Protein AF-A0A813IJK2-F1 (afdb_monomer)

pLDDT: mean 92.93, std 3.57, range [74.5, 97.0]

Structure (mmCIF, N/CA/C/O backbone):
data_AF-A0A813IJK2-F1
#
_entry.id   AF-A0A813IJK2-F1
#
loop_
_atom_site.group_PDB
_atom_site.id
_atom_site.type_symbol
_atom_site.label_atom_id
_atom_site.label_alt_id
_atom_site.label_comp_id
_atom_site.label_asym_id
_atom_site.label_entity_id
_atom_site.label_seq_id
_atom_site.pdbx_PDB_ins_code
_atom_site.Cartn_x
_atom_site.Cartn_y
_atom_site.Cartn_z
_atom_site.occupancy
_atom_site.B_iso_or_equiv
_atom_site.auth_seq_id
_atom_site.auth_comp_id
_atom_site.auth_asym_id
_atom_site.auth_atom_id
_atom_site.pdbx_PDB_model_num
ATOM 1 N N . VAL A 1 1 ? -13.208 2.534 20.481 1.00 95.06 1 VAL A N 1
ATOM 2 C CA . VAL A 1 1 ? -11.747 2.752 20.340 1.00 95.06 1 VAL A CA 1
ATOM 3 C C . VAL A 1 1 ? -11.242 3.466 21.574 1.00 95.06 1 VAL A C 1
ATOM 5 O O . VAL A 1 1 ? -11.830 4.472 21.959 1.00 95.06 1 VAL A O 1
ATOM 8 N N . SER A 1 2 ? -10.196 2.944 22.206 1.00 96.25 2 SER A N 1
ATOM 9 C CA . SER A 1 2 ? -9.611 3.541 23.406 1.00 96.25 2 SER A CA 1
ATOM 10 C C . SER A 1 2 ? -8.097 3.675 23.306 1.00 96.25 2 SER A C 1
ATOM 12 O O . SER A 1 2 ? -7.425 2.757 22.835 1.00 96.25 2 SER A O 1
ATOM 14 N N . VAL A 1 3 ? -7.568 4.777 23.828 1.00 96.00 3 VAL A N 1
ATOM 15 C CA . VAL A 1 3 ? -6.131 5.037 23.997 1.00 96.00 3 VAL A CA 1
ATOM 16 C C . VAL A 1 3 ? -5.885 5.253 25.484 1.00 96.00 3 VAL A C 1
ATOM 18 O O . VAL A 1 3 ? -6.601 6.030 26.111 1.00 96.00 3 VAL A O 1
ATOM 21 N N . ASN A 1 4 ? -4.922 4.536 26.069 1.00 94.25 4 ASN A N 1
ATOM 22 C CA . ASN A 1 4 ? -4.614 4.601 27.506 1.00 94.25 4 ASN A CA 1
ATOM 23 C C . ASN A 1 4 ? -5.861 4.447 28.404 1.00 94.25 4 ASN A C 1
ATOM 25 O O . ASN A 1 4 ? -6.048 5.184 29.366 1.00 94.25 4 ASN A O 1
ATOM 29 N N . GLY A 1 5 ? -6.768 3.533 28.038 1.00 92.25 5 GLY A N 1
ATOM 30 C CA . GLY A 1 5 ? -8.022 3.284 28.763 1.00 92.25 5 GLY A CA 1
ATOM 31 C C . GLY A 1 5 ? -9.142 4.310 28.533 1.00 92.25 5 GLY A C 1
ATOM 32 O O . GLY A 1 5 ? -10.289 4.025 28.864 1.00 92.25 5 GLY A O 1
ATOM 33 N N . LYS A 1 6 ? -8.868 5.460 27.906 1.00 95.62 6 LYS A N 1
ATOM 34 C CA . LYS A 1 6 ? -9.878 6.480 27.594 1.00 95.62 6 LYS A CA 1
ATOM 35 C C . LYS A 1 6 ? -10.514 6.219 26.232 1.00 95.62 6 LYS A C 1
ATOM 37 O O . LYS A 1 6 ? -9.809 6.105 25.229 1.00 95.62 6 LYS A O 1
ATOM 42 N N . VAL A 1 7 ? -11.846 6.150 26.183 1.00 95.75 7 VAL A N 1
ATOM 43 C CA . VAL A 1 7 ? -12.593 6.061 24.919 1.00 95.75 7 VAL A CA 1
ATOM 44 C C . VAL A 1 7 ? -12.431 7.370 24.152 1.00 95.75 7 VAL A C 1
ATOM 46 O O . VAL A 1 7 ? -12.695 8.444 24.686 1.00 95.75 7 VAL A O 1
ATOM 49 N N . CYS A 1 8 ? -11.970 7.274 22.909 1.00 96.31 8 CYS A N 1
ATOM 50 C CA . CYS A 1 8 ? -11.711 8.430 22.051 1.00 96.31 8 CYS A CA 1
ATOM 51 C C . CYS A 1 8 ? -12.499 8.405 20.741 1.00 96.31 8 CYS A C 1
ATOM 53 O O . CYS A 1 8 ? -12.628 9.445 20.107 1.00 96.31 8 CYS A O 1
ATOM 55 N N . ASN A 1 9 ? -13.005 7.242 20.320 1.00 95.50 9 ASN A N 1
ATOM 56 C CA . ASN A 1 9 ? -13.783 7.120 19.089 1.00 95.50 9 ASN A CA 1
ATOM 57 C C . ASN A 1 9 ? -14.638 5.840 19.075 1.00 95.50 9 ASN A C 1
ATOM 59 O O . ASN A 1 9 ? -14.339 4.884 19.802 1.00 95.50 9 ASN A O 1
ATOM 63 N N . THR A 1 10 ? -15.625 5.781 18.184 1.00 96.12 10 THR A N 1
ATOM 64 C CA . THR A 1 10 ? -16.433 4.598 17.852 1.00 96.12 10 THR A CA 1
ATOM 65 C C . THR A 1 10 ? -16.291 4.306 16.359 1.00 96.12 10 THR A C 1
ATOM 67 O O . THR A 1 10 ? -16.295 5.223 15.548 1.00 96.12 10 THR A O 1
ATOM 70 N N . VAL A 1 11 ? -16.107 3.032 16.003 1.00 96.38 11 VAL A N 1
ATOM 71 C CA . VAL A 1 11 ? -16.023 2.584 14.603 1.00 96.38 11 VAL A CA 1
ATOM 72 C C . VAL A 1 11 ? -17.371 1.985 14.230 1.00 96.38 11 VAL A C 1
ATOM 74 O O . VAL A 1 11 ? -17.896 1.155 14.973 1.00 96.38 11 VAL 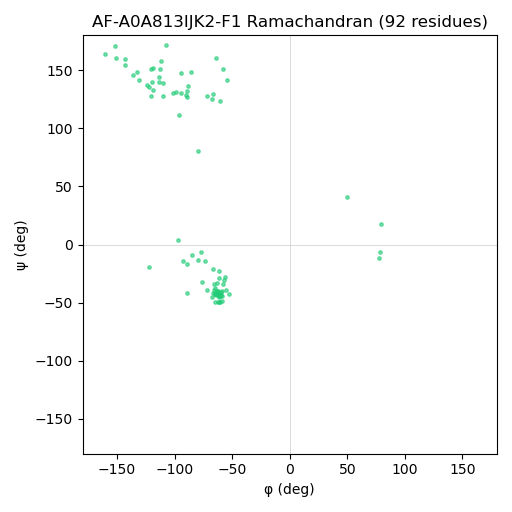A O 1
ATOM 77 N N . HIS A 1 12 ? -17.909 2.412 13.097 1.00 96.31 12 HIS A N 1
ATOM 78 C CA . HIS A 1 12 ? -19.190 1.984 12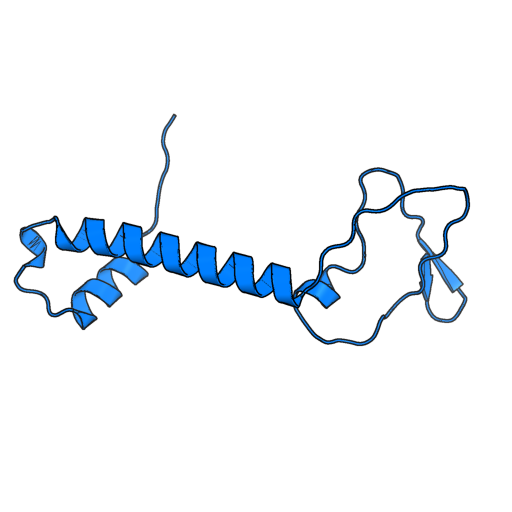.553 1.00 96.31 12 HIS A CA 1
ATOM 79 C C . HIS A 1 12 ? -19.004 1.082 11.326 1.00 96.31 12 HIS A C 1
ATOM 81 O O . HIS A 1 12 ? -17.894 0.900 10.825 1.00 96.31 12 HIS A O 1
ATOM 87 N N . GLU A 1 13 ? -20.102 0.497 10.851 1.00 96.25 13 GLU A N 1
ATOM 88 C CA . GLU A 1 13 ? -20.108 -0.303 9.627 1.00 96.25 13 GLU A CA 1
ATOM 89 C C . GLU A 1 13 ? -19.546 0.489 8.433 1.00 96.25 13 GLU A C 1
ATOM 91 O O . GLU A 1 13 ? -19.736 1.700 8.323 1.00 96.25 13 GLU A O 1
ATOM 96 N N . GLY A 1 14 ? -18.791 -0.193 7.569 1.00 95.69 14 GLY A N 1
ATOM 97 C CA . GLY A 1 14 ? -18.104 0.419 6.427 1.00 95.69 14 GLY A CA 1
ATOM 98 C C . GLY A 1 14 ? -16.808 1.163 6.772 1.00 95.69 14 GLY A C 1
ATOM 99 O O . GLY A 1 14 ? -16.081 1.564 5.866 1.00 95.69 14 GLY A O 1
ATOM 100 N N . GLN A 1 15 ? -16.468 1.324 8.055 1.00 95.75 15 GLN A N 1
ATOM 101 C CA . GLN A 1 15 ? -15.231 1.986 8.470 1.00 95.75 15 GLN A CA 1
ATOM 102 C C . GLN A 1 15 ? -14.093 0.990 8.723 1.00 95.75 15 GLN A C 1
ATOM 104 O O . GLN A 1 15 ? -14.296 -0.124 9.206 1.00 95.75 15 GLN A O 1
ATOM 109 N N . ALA A 1 16 ? -12.863 1.425 8.443 1.00 94.38 16 ALA A N 1
ATOM 110 C CA . ALA A 1 16 ? -11.646 0.644 8.644 1.00 94.38 16 ALA A CA 1
ATOM 111 C C . ALA A 1 16 ? -10.775 1.221 9.773 1.00 94.38 16 ALA A C 1
ATOM 113 O O . ALA A 1 16 ? -10.839 2.407 10.098 1.00 94.38 16 ALA A O 1
ATOM 114 N N . PHE A 1 17 ? -9.912 0.387 10.357 1.00 93.81 17 PHE A N 1
ATOM 115 C CA . PHE A 1 17 ? -8.925 0.795 11.359 1.00 93.81 17 PHE A CA 1
ATOM 116 C C . PHE A 1 17 ? -7.615 0.017 11.189 1.00 93.81 17 PHE A C 1
ATOM 118 O O . PHE A 1 17 ? -7.578 -1.059 10.601 1.00 93.81 17 PHE A O 1
ATOM 125 N N . GLY A 1 18 ? -6.515 0.552 11.730 1.00 91.88 18 GLY A N 1
ATOM 126 C CA . GLY A 1 18 ? -5.231 -0.155 11.763 1.00 91.88 18 GLY A CA 1
ATOM 127 C C . GLY A 1 18 ? -4.429 -0.142 10.457 1.00 91.88 18 GLY A C 1
ATOM 128 O O . GLY A 1 18 ? -3.500 -0.937 10.342 1.00 91.88 18 GLY A O 1
ATOM 129 N N . GLY A 1 19 ? -4.732 0.765 9.520 1.00 90.25 19 GLY A N 1
ATOM 130 C CA . GLY A 1 19 ? -4.053 0.859 8.218 1.00 90.25 19 GLY A CA 1
ATOM 131 C C . GLY A 1 19 ? -2.532 1.048 8.297 1.00 90.25 19 GLY A C 1
ATOM 132 O O . GLY A 1 19 ? -1.811 0.507 7.468 1.00 90.25 19 GLY A O 1
ATOM 133 N N . LEU A 1 20 ? -2.016 1.705 9.343 1.00 88.44 20 LEU A N 1
ATOM 134 C CA . LEU A 1 20 ? -0.565 1.825 9.558 1.00 88.44 20 LEU A CA 1
ATOM 135 C C . LEU A 1 20 ? 0.139 0.467 9.663 1.00 88.44 20 LEU A C 1
ATOM 137 O O . LEU A 1 20 ? 1.255 0.335 9.177 1.00 88.44 20 LEU A O 1
ATOM 141 N N . ALA A 1 21 ? -0.522 -0.546 10.230 1.00 87.81 21 ALA A N 1
ATOM 142 C CA . ALA A 1 21 ? 0.051 -1.885 10.361 1.00 87.81 21 ALA A CA 1
ATOM 143 C C . ALA A 1 21 ? 0.113 -2.654 9.030 1.00 87.81 21 ALA A C 1
ATOM 145 O O . ALA A 1 21 ? 0.785 -3.679 8.953 1.00 87.81 21 ALA A O 1
ATOM 146 N N . LEU A 1 22 ? -0.595 -2.191 7.991 1.00 88.81 22 LEU A N 1
ATOM 147 C CA . LEU A 1 22 ? -0.427 -2.722 6.635 1.00 88.81 22 LEU A CA 1
ATOM 148 C C . LEU A 1 22 ? 0.858 -2.201 5.995 1.00 88.81 22 LEU A C 1
ATOM 150 O O . LEU A 1 22 ? 1.476 -2.914 5.214 1.00 88.81 22 LEU A O 1
ATOM 154 N N . LEU A 1 23 ? 1.259 -0.976 6.338 1.00 86.56 23 LEU A N 1
ATOM 155 C CA . LEU A 1 23 ? 2.428 -0.316 5.767 1.00 86.56 23 LEU A CA 1
ATOM 156 C C . LEU A 1 23 ? 3.701 -0.624 6.560 1.00 86.56 23 LEU A C 1
ATOM 158 O O . LEU A 1 23 ? 4.736 -0.904 5.963 1.00 86.56 23 LEU A O 1
ATOM 162 N N . TYR A 1 24 ? 3.616 -0.624 7.891 1.00 86.31 24 TYR A N 1
ATOM 163 C CA . TYR A 1 24 ? 4.767 -0.715 8.785 1.00 86.31 24 TYR A CA 1
ATOM 164 C C . TYR A 1 24 ? 4.553 -1.739 9.896 1.00 86.31 24 TYR A C 1
ATOM 166 O O . TYR A 1 24 ? 3.452 -1.901 10.421 1.00 86.31 24 TYR A O 1
ATOM 174 N N . ASN A 1 25 ? 5.642 -2.375 10.329 1.00 84.69 25 ASN A N 1
ATOM 175 C CA . ASN A 1 25 ? 5.634 -3.198 11.533 1.00 84.69 25 ASN A CA 1
ATOM 176 C C . ASN A 1 25 ? 5.733 -2.310 12.786 1.00 84.69 25 ASN A C 1
ATOM 178 O O . ASN A 1 25 ? 6.819 -2.111 13.329 1.00 84.69 25 ASN A O 1
ATOM 182 N N . CYS A 1 26 ? 4.609 -1.731 13.214 1.00 86.44 26 CYS A N 1
ATOM 183 C CA . CYS A 1 26 ? 4.553 -0.817 14.354 1.00 86.44 26 CYS A CA 1
ATOM 184 C C . CYS A 1 26 ? 3.610 -1.309 15.472 1.00 86.44 26 CYS A C 1
ATOM 186 O O . CYS A 1 26 ? 2.602 -1.969 15.191 1.00 86.44 26 CYS A O 1
ATOM 188 N N . PRO A 1 27 ? 3.873 -0.946 16.745 1.00 89.88 27 PRO A N 1
ATOM 189 C CA . PRO A 1 27 ? 2.956 -1.220 17.849 1.00 89.88 27 PRO A CA 1
ATOM 190 C C . PRO A 1 27 ? 1.563 -0.610 17.633 1.00 89.88 27 PRO A C 1
ATOM 192 O O . PRO A 1 27 ? 1.403 0.431 16.992 1.00 89.88 27 PRO A O 1
ATOM 195 N N . ARG A 1 28 ? 0.532 -1.240 18.208 1.00 92.31 28 ARG A N 1
ATOM 196 C CA . ARG A 1 28 ? -0.838 -0.706 18.185 1.00 92.31 28 ARG A CA 1
ATOM 197 C C . ARG A 1 28 ? -0.941 0.510 19.106 1.00 92.31 28 ARG A C 1
ATOM 199 O O . ARG A 1 28 ? -0.616 0.421 20.284 1.00 92.31 28 ARG A O 1
ATOM 206 N N . THR A 1 29 ? -1.448 1.622 18.580 1.00 92.56 29 THR A N 1
ATOM 207 C CA . THR A 1 29 ? -1.610 2.886 19.325 1.00 92.56 29 THR A CA 1
ATOM 208 C C . THR A 1 29 ? -2.951 2.999 20.051 1.00 92.56 29 THR A C 1
ATOM 210 O O . THR A 1 29 ? -3.109 3.830 20.941 1.00 92.56 29 THR A O 1
ATOM 213 N N . ALA A 1 30 ? -3.924 2.163 19.685 1.00 94.75 30 ALA A N 1
ATOM 214 C CA . ALA A 1 30 ? -5.254 2.134 20.273 1.00 94.75 30 ALA A CA 1
ATOM 215 C C . ALA A 1 30 ? -5.776 0.697 20.371 1.00 94.75 30 ALA A C 1
ATOM 217 O O . ALA A 1 30 ? -5.410 -0.176 19.584 1.00 94.75 30 A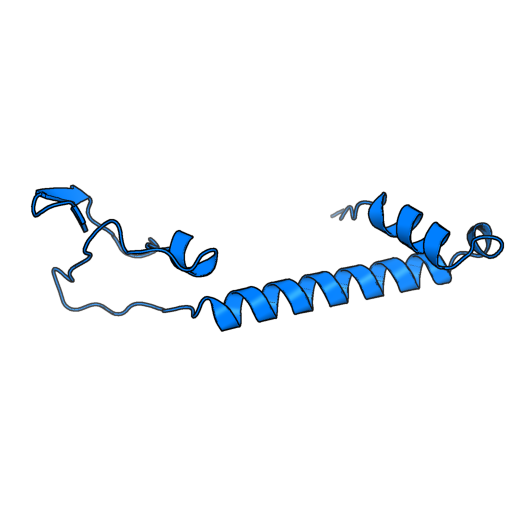LA A O 1
ATOM 218 N N . THR A 1 31 ? -6.680 0.469 21.321 1.00 95.25 31 THR A N 1
ATOM 219 C CA . THR A 1 31 ? -7.442 -0.776 21.449 1.00 95.25 31 THR A CA 1
ATOM 220 C C . THR A 1 31 ? -8.827 -0.596 20.832 1.00 95.25 31 THR A C 1
ATOM 222 O O . THR A 1 31 ? -9.540 0.368 21.128 1.00 95.25 31 THR A O 1
ATOM 225 N N . VAL A 1 32 ? -9.233 -1.542 19.990 1.00 95.62 32 VAL A N 1
ATOM 226 C CA . VAL A 1 32 ? -10.590 -1.629 19.437 1.00 95.62 32 VAL A CA 1
ATOM 227 C C . VAL A 1 32 ? -11.266 -2.841 20.071 1.00 95.62 32 VAL A C 1
ATOM 229 O O . VAL A 1 32 ? -10.694 -3.925 20.087 1.00 95.62 32 VAL A O 1
ATOM 232 N N . ARG A 1 33 ? -12.456 -2.645 20.644 1.00 95.88 33 ARG A N 1
ATOM 233 C CA . ARG A 1 33 ? -13.276 -3.704 21.245 1.00 95.88 33 ARG A CA 1
ATOM 234 C C . ARG A 1 33 ? -14.640 -3.692 20.577 1.00 95.88 33 ARG A C 1
ATOM 236 O O . ARG A 1 33 ? -15.186 -2.610 20.357 1.00 95.88 33 ARG A O 1
ATOM 243 N N . ALA A 1 34 ? -15.162 -4.874 20.273 1.00 96.81 34 AL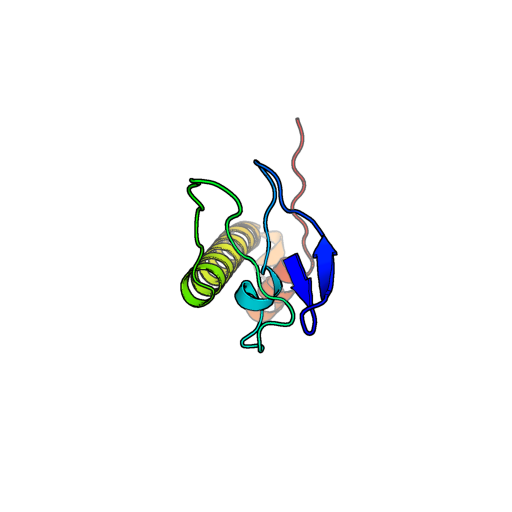A A N 1
ATOM 244 C CA . ALA A 1 34 ? -16.526 -5.027 19.796 1.00 96.81 34 ALA A CA 1
ATOM 245 C C . ALA A 1 34 ? -17.502 -4.657 20.922 1.00 96.81 34 ALA A C 1
ATOM 247 O O . ALA A 1 34 ? -17.360 -5.128 22.049 1.00 96.81 34 ALA A O 1
ATOM 248 N N . THR A 1 35 ? -18.464 -3.786 20.622 1.00 95.56 35 THR A N 1
ATOM 249 C CA . THR A 1 35 ? -19.543 -3.397 21.546 1.00 95.56 35 THR A CA 1
ATOM 250 C C . THR A 1 35 ? -20.798 -4.252 21.370 1.00 95.56 35 THR A C 1
ATOM 252 O O . THR A 1 35 ? -21.675 -4.235 22.225 1.00 95.56 35 THR A O 1
ATOM 255 N N . GLN A 1 36 ? -20.876 -4.995 20.267 1.00 95.38 36 GLN A N 1
ATOM 256 C CA . GLN A 1 36 ? -21.954 -5.905 19.892 1.00 95.38 36 GLN A CA 1
ATOM 257 C C . GLN A 1 36 ? -21.384 -7.016 19.000 1.00 95.38 36 GLN A C 1
ATOM 259 O O . GLN A 1 36 ? -20.230 -6.929 18.574 1.00 95.38 36 GLN A O 1
ATOM 264 N N . LEU A 1 37 ? -22.181 -8.045 18.704 1.00 97.00 37 LEU A N 1
ATOM 265 C CA . LEU A 1 37 ? -21.794 -9.085 17.751 1.00 97.00 37 LEU A CA 1
ATOM 266 C C . LEU A 1 37 ? -21.543 -8.457 16.371 1.00 97.00 37 LEU A C 1
ATOM 268 O O . LEU A 1 37 ? -22.415 -7.786 15.826 1.00 97.00 37 LEU A O 1
ATOM 272 N N . CYS A 1 38 ? -20.351 -8.662 15.815 1.00 95.62 38 CYS A N 1
ATOM 273 C CA . CYS A 1 38 ? -19.975 -8.130 14.510 1.00 95.62 38 CYS A CA 1
ATOM 274 C C . CYS A 1 38 ? -18.939 -9.018 13.812 1.00 95.62 38 CYS A C 1
ATOM 276 O O . CYS A 1 38 ? -18.255 -9.822 14.448 1.00 95.62 38 CYS A O 1
ATOM 278 N N . GLY A 1 39 ? -18.830 -8.852 12.494 1.00 96.31 39 GLY A N 1
ATOM 279 C CA . GLY A 1 39 ? -17.772 -9.429 11.670 1.00 96.31 39 GLY A CA 1
ATOM 280 C C . GLY A 1 39 ? -16.859 -8.337 11.121 1.00 96.31 39 GLY A C 1
ATOM 281 O O . GLY A 1 39 ? -17.292 -7.204 10.913 1.00 96.31 39 GLY A O 1
ATOM 282 N N . VAL A 1 40 ? -15.592 -8.676 10.884 1.00 95.88 40 VAL A N 1
ATOM 283 C CA . VAL A 1 40 ? -14.614 -7.778 10.261 1.00 95.88 40 VAL A CA 1
ATOM 284 C C . VAL A 1 40 ? -13.795 -8.529 9.222 1.00 95.88 40 VAL A C 1
ATOM 286 O O . VAL A 1 40 ? -13.464 -9.701 9.406 1.00 95.88 40 VAL A O 1
ATOM 289 N N . TRP A 1 41 ? -13.430 -7.831 8.151 1.00 95.31 41 TRP A N 1
ATOM 290 C CA . TRP A 1 41 ? -12.449 -8.316 7.188 1.00 95.31 41 TRP A CA 1
ATOM 291 C C . TRP A 1 41 ? -11.050 -7.887 7.621 1.00 95.31 41 TRP A C 1
ATOM 293 O O . TRP A 1 41 ? -10.822 -6.730 7.978 1.00 95.31 41 TRP A O 1
ATOM 303 N N . GLY A 1 42 ? -10.114 -8.832 7.603 1.00 93.25 42 GLY A N 1
ATOM 304 C CA . GLY A 1 42 ? -8.713 -8.593 7.928 1.00 93.25 42 GLY A CA 1
ATOM 305 C C . GLY A 1 42 ? -7.834 -8.706 6.690 1.00 93.25 42 GLY A C 1
ATOM 306 O O . GLY A 1 42 ? -8.001 -9.623 5.891 1.00 93.25 42 GLY A O 1
ATOM 307 N N . ALA A 1 43 ? -6.861 -7.807 6.567 1.00 91.69 43 ALA A N 1
ATOM 308 C CA . ALA A 1 43 ? -5.778 -7.921 5.598 1.00 91.69 43 ALA A CA 1
ATOM 309 C C . ALA A 1 43 ? -4.445 -8.117 6.329 1.00 91.69 43 ALA A C 1
ATOM 311 O O . ALA A 1 43 ? -4.183 -7.487 7.357 1.00 91.69 43 ALA A O 1
ATOM 312 N N . ASN A 1 44 ? -3.597 -8.994 5.792 1.00 90.88 44 ASN A N 1
ATOM 313 C CA . ASN A 1 44 ? -2.238 -9.200 6.279 1.00 90.88 44 ASN A CA 1
ATOM 314 C C . ASN A 1 44 ? -1.283 -8.248 5.546 1.00 90.88 44 ASN A C 1
ATOM 316 O O . ASN A 1 44 ? -1.261 -8.233 4.315 1.00 90.88 44 ASN A O 1
ATOM 320 N N . GLY A 1 45 ? -0.463 -7.502 6.293 1.00 90.06 45 GLY A N 1
ATOM 321 C CA . GLY A 1 45 ? 0.522 -6.575 5.731 1.00 90.06 45 GLY A CA 1
ATOM 322 C C . GLY A 1 45 ? 1.487 -7.244 4.748 1.00 90.06 45 GLY A C 1
ATOM 323 O O . GLY A 1 45 ? 1.754 -6.686 3.691 1.00 90.06 45 GLY A O 1
ATOM 324 N N . ALA A 1 46 ? 1.942 -8.473 5.018 1.00 91.44 46 ALA A N 1
ATOM 325 C CA . ALA A 1 46 ? 2.836 -9.189 4.100 1.00 91.44 46 ALA A CA 1
ATOM 326 C C . ALA A 1 46 ? 2.167 -9.483 2.745 1.00 91.44 46 ALA A C 1
ATOM 328 O O . ALA A 1 46 ? 2.769 -9.295 1.689 1.00 91.44 46 ALA A O 1
ATOM 329 N N . THR A 1 47 ? 0.901 -9.904 2.771 1.00 92.50 47 THR A N 1
ATOM 330 C CA . THR A 1 47 ? 0.107 -10.129 1.557 1.00 92.50 47 THR A CA 1
ATOM 331 C C . THR A 1 47 ? -0.153 -8.815 0.826 1.00 92.50 47 THR A C 1
ATOM 333 O O . THR A 1 47 ? -0.016 -8.763 -0.391 1.00 92.50 47 THR A O 1
ATOM 336 N N . PHE A 1 48 ? -0.472 -7.748 1.559 1.00 92.31 48 PHE A N 1
ATOM 337 C CA . PHE A 1 48 ? -0.700 -6.419 0.997 1.00 92.31 48 PHE A CA 1
ATOM 338 C C . PHE A 1 48 ? 0.541 -5.882 0.267 1.00 92.31 48 PHE A C 1
ATOM 340 O O . PHE A 1 48 ? 0.450 -5.504 -0.899 1.00 92.31 48 PHE A O 1
ATOM 347 N N . HIS A 1 49 ? 1.716 -5.934 0.907 1.00 92.31 49 HIS A N 1
ATOM 348 C CA . HIS A 1 49 ? 2.992 -5.537 0.297 1.00 92.31 49 HIS A CA 1
ATOM 349 C C . HIS A 1 49 ? 3.328 -6.365 -0.939 1.00 92.31 49 HIS A C 1
ATOM 351 O O . HIS A 1 49 ? 3.717 -5.803 -1.961 1.00 92.31 49 HIS A O 1
ATOM 357 N N . LYS A 1 50 ? 3.128 -7.686 -0.877 1.00 94.12 50 LYS A N 1
ATOM 358 C CA . LYS A 1 50 ? 3.347 -8.572 -2.024 1.00 94.12 50 LYS A CA 1
ATOM 359 C C . LYS A 1 50 ? 2.475 -8.171 -3.215 1.00 94.12 50 LYS A C 1
ATOM 361 O O . LYS A 1 50 ? 2.991 -8.013 -4.315 1.00 94.12 50 LYS A O 1
ATOM 366 N N . VAL A 1 51 ? 1.177 -7.960 -2.995 1.00 94.81 51 VAL A N 1
ATOM 367 C CA . VAL A 1 51 ? 0.245 -7.559 -4.061 1.00 94.81 51 VAL A CA 1
ATOM 368 C C . VAL A 1 51 ? 0.626 -6.199 -4.651 1.00 94.81 51 VAL A C 1
ATOM 370 O O . VAL A 1 51 ? 0.607 -6.042 -5.869 1.00 94.81 51 VAL A O 1
ATOM 373 N N . LEU A 1 52 ? 1.025 -5.229 -3.820 1.00 93.00 52 LEU A N 1
ATOM 374 C CA . LEU A 1 52 ? 1.499 -3.929 -4.305 1.00 93.00 52 LEU A CA 1
ATOM 375 C C . LEU A 1 52 ? 2.751 -4.055 -5.180 1.00 93.00 52 LEU A C 1
ATOM 377 O O . LEU A 1 52 ? 2.806 -3.452 -6.249 1.00 93.00 52 LEU A O 1
ATOM 381 N N . GLN A 1 53 ? 3.734 -4.851 -4.754 1.00 94.06 53 GLN A N 1
ATOM 382 C CA . GLN A 1 53 ? 4.961 -5.089 -5.520 1.00 94.06 53 GLN A CA 1
ATOM 383 C C . GLN A 1 53 ? 4.679 -5.802 -6.844 1.00 94.06 53 GLN A C 1
ATOM 385 O O . GLN A 1 53 ? 5.205 -5.405 -7.880 1.00 94.06 53 GLN A O 1
ATOM 390 N N . GLU A 1 54 ? 3.822 -6.823 -6.828 1.00 96.31 54 GLU A N 1
ATOM 391 C CA . GLU A 1 54 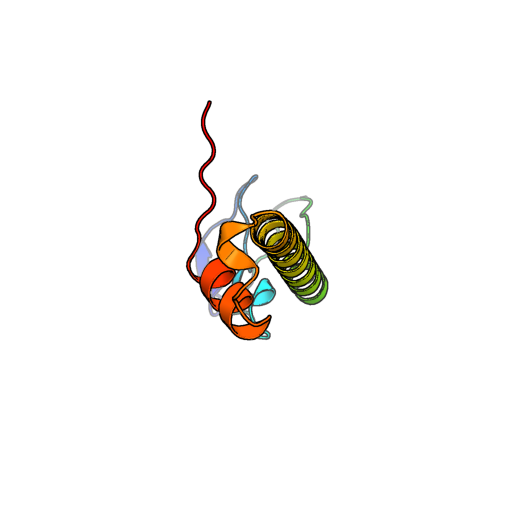? 3.412 -7.536 -8.038 1.00 96.31 54 GLU A CA 1
ATOM 392 C C . GLU A 1 54 ? 2.685 -6.611 -9.014 1.00 96.31 54 GLU A C 1
ATOM 394 O O . GLU A 1 54 ? 2.948 -6.660 -10.214 1.00 96.31 54 GLU A O 1
ATOM 399 N N . ASN A 1 55 ? 1.799 -5.746 -8.516 1.00 94.38 55 ASN A N 1
ATOM 400 C CA . ASN A 1 55 ? 1.075 -4.799 -9.355 1.00 94.38 55 ASN A CA 1
ATOM 401 C C . ASN A 1 55 ? 2.008 -3.737 -9.954 1.00 94.38 55 ASN A C 1
ATOM 403 O O . ASN A 1 55 ? 1.960 -3.484 -11.155 1.00 94.38 55 ASN A O 1
ATOM 407 N N . ALA A 1 56 ? 2.905 -3.168 -9.142 1.00 91.12 56 ALA A N 1
ATOM 408 C CA . ALA A 1 56 ? 3.905 -2.211 -9.611 1.00 91.12 56 ALA A CA 1
ATOM 409 C C . ALA A 1 56 ? 4.836 -2.835 -10.663 1.00 91.12 56 ALA A C 1
ATOM 411 O O . ALA A 1 56 ? 5.094 -2.226 -11.699 1.00 91.12 56 ALA A O 1
ATOM 412 N N . GLY A 1 57 ? 5.283 -4.075 -10.437 1.00 92.38 57 GLY A N 1
ATOM 413 C CA . GLY A 1 57 ? 6.121 -4.811 -11.381 1.00 92.38 57 GLY A CA 1
ATOM 414 C C . GLY A 1 57 ? 5.407 -5.119 -12.699 1.00 92.38 57 GLY A C 1
ATOM 415 O O . GLY A 1 57 ? 5.999 -4.959 -13.766 1.00 92.38 57 GLY A O 1
ATOM 416 N N . LYS A 1 58 ? 4.126 -5.510 -12.650 1.00 94.00 58 LYS A N 1
ATOM 417 C CA . LYS A 1 58 ? 3.307 -5.709 -13.858 1.00 94.00 58 LYS A CA 1
ATOM 418 C C . LYS A 1 58 ? 3.163 -4.418 -14.654 1.00 94.00 58 LYS A C 1
ATOM 420 O O . LYS A 1 58 ? 3.461 -4.422 -15.844 1.00 94.00 58 LYS A O 1
ATOM 425 N N . HIS A 1 59 ? 2.803 -3.320 -13.992 1.00 90.88 59 HIS A N 1
ATOM 426 C CA . HIS A 1 59 ? 2.642 -2.022 -14.644 1.00 90.88 59 HIS A CA 1
ATOM 427 C C . HIS A 1 59 ? 3.953 -1.531 -15.279 1.00 90.88 59 HIS A C 1
ATOM 429 O O . HIS A 1 59 ? 3.974 -1.115 -16.435 1.00 90.88 59 HIS A O 1
ATOM 435 N N . GLN A 1 60 ? 5.080 -1.664 -14.571 1.00 89.94 60 GLN A N 1
ATOM 436 C CA . GLN A 1 60 ? 6.395 -1.332 -15.119 1.00 89.94 60 GLN A CA 1
ATOM 437 C C . GLN A 1 60 ? 6.726 -2.178 -16.357 1.00 89.94 60 GLN A C 1
ATOM 439 O O . GLN A 1 60 ? 7.213 -1.647 -17.354 1.00 89.94 60 GLN A O 1
ATOM 444 N N . ALA A 1 61 ? 6.457 -3.486 -16.315 1.00 91.81 61 ALA A N 1
ATOM 445 C CA . ALA A 1 61 ? 6.719 -4.385 -17.435 1.00 91.81 61 ALA A CA 1
ATOM 446 C C . ALA A 1 61 ? 5.837 -4.075 -18.655 1.00 91.81 61 ALA A C 1
ATOM 448 O O . ALA A 1 61 ? 6.312 -4.147 -19.787 1.00 91.81 61 ALA A O 1
ATOM 449 N N . GLU A 1 62 ? 4.569 -3.727 -18.446 1.00 92.50 62 GLU A N 1
ATOM 450 C CA . GLU A 1 62 ? 3.645 -3.313 -19.508 1.00 92.50 62 GLU A CA 1
ATOM 451 C C . GLU A 1 62 ? 4.098 -2.009 -20.167 1.00 92.50 62 GLU A C 1
ATOM 453 O O . GLU A 1 62 ? 4.257 -1.965 -21.390 1.00 92.50 62 GLU A O 1
ATOM 458 N N . ASN A 1 63 ? 4.422 -0.988 -19.371 1.00 92.00 63 ASN A N 1
ATOM 459 C CA . ASN A 1 63 ? 4.914 0.287 -19.890 1.00 92.00 63 ASN A CA 1
ATOM 460 C C . ASN A 1 63 ? 6.243 0.110 -20.633 1.00 92.00 63 ASN A C 1
ATOM 462 O O . ASN A 1 63 ? 6.443 0.671 -21.710 1.00 92.00 63 ASN A O 1
ATOM 466 N N . ARG A 1 64 ? 7.143 -0.729 -20.109 1.00 93.50 64 ARG A N 1
ATOM 467 C CA . ARG A 1 64 ? 8.421 -1.010 -20.764 1.00 93.50 64 ARG A CA 1
ATOM 468 C C . ARG A 1 64 ? 8.233 -1.700 -22.116 1.00 93.50 64 ARG A C 1
ATOM 470 O O . ARG A 1 64 ? 8.878 -1.303 -23.083 1.00 93.50 64 ARG A O 1
ATOM 477 N N . LYS A 1 65 ? 7.319 -2.674 -22.210 1.00 94.12 65 LYS A N 1
ATOM 478 C CA . LYS A 1 65 ? 6.954 -3.318 -23.486 1.00 94.12 65 LYS A CA 1
ATOM 479 C C . LYS A 1 65 ? 6.418 -2.311 -24.497 1.00 94.12 65 LYS A C 1
ATOM 481 O O . LYS A 1 65 ? 6.749 -2.408 -25.676 1.00 94.12 65 LYS A O 1
ATOM 486 N N . PHE A 1 66 ? 5.617 -1.347 -24.048 1.00 92.88 66 PHE A N 1
ATOM 487 C CA . PHE A 1 66 ? 5.128 -0.276 -24.908 1.00 92.88 66 PHE A CA 1
ATOM 488 C C . PHE A 1 66 ? 6.283 0.578 -25.450 1.00 92.88 66 PHE A C 1
ATOM 490 O O . PHE A 1 66 ? 6.396 0.725 -26.664 1.00 92.88 66 PHE A O 1
ATOM 497 N N . ILE A 1 67 ? 7.200 1.043 -24.594 1.00 93.75 67 ILE A N 1
ATOM 498 C CA . ILE A 1 67 ? 8.389 1.804 -25.022 1.00 93.75 67 ILE A CA 1
ATOM 499 C C . ILE A 1 67 ? 9.268 0.996 -25.986 1.00 93.75 67 ILE A C 1
ATOM 501 O O . ILE A 1 67 ? 9.741 1.535 -26.985 1.00 93.75 67 ILE A O 1
ATOM 505 N N . ASP A 1 68 ? 9.457 -0.3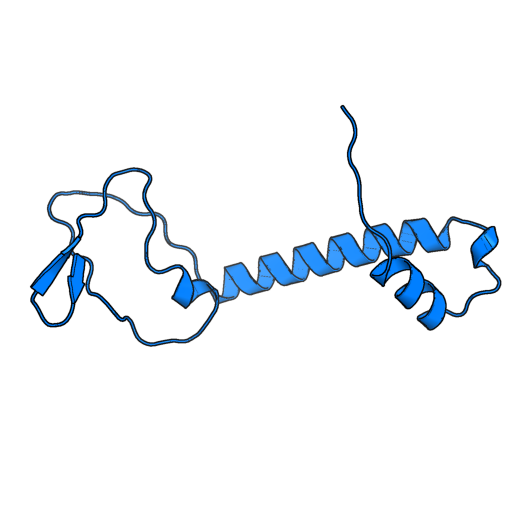01 -25.732 1.00 94.44 68 ASP A N 1
ATOM 506 C CA . ASP A 1 68 ? 10.233 -1.183 -26.609 1.00 94.44 68 ASP A CA 1
ATOM 507 C C . ASP A 1 68 ? 9.578 -1.408 -27.984 1.00 94.44 68 ASP A C 1
ATOM 509 O O . ASP A 1 68 ? 10.279 -1.745 -28.933 1.00 94.44 68 ASP A O 1
ATOM 513 N N . SER A 1 69 ? 8.267 -1.185 -28.123 1.00 95.31 69 SER A N 1
ATOM 514 C CA . SER A 1 69 ? 7.564 -1.300 -29.408 1.00 95.31 69 SER A CA 1
ATOM 515 C C . SER A 1 69 ? 7.727 -0.078 -30.326 1.00 95.31 69 SER A C 1
ATOM 517 O O . SER A 1 69 ? 7.408 -0.149 -31.516 1.00 95.31 69 SER A O 1
ATOM 519 N N . ILE A 1 70 ? 8.229 1.048 -29.805 1.00 95.12 70 ILE A N 1
ATOM 520 C CA . ILE A 1 70 ? 8.312 2.315 -30.538 1.00 95.12 70 ILE A CA 1
ATOM 521 C C . ILE A 1 70 ? 9.706 2.470 -31.151 1.00 95.12 70 ILE A C 1
ATOM 523 O O . ILE A 1 70 ? 10.685 2.755 -30.461 1.00 95.12 70 ILE A O 1
ATOM 527 N N . ARG A 1 71 ? 9.769 2.407 -32.485 1.00 95.50 71 ARG A N 1
ATOM 528 C CA . ARG A 1 71 ? 11.026 2.471 -33.254 1.00 95.50 71 ARG A CA 1
ATOM 529 C C . ARG A 1 71 ? 11.883 3.713 -32.996 1.00 95.50 71 ARG A C 1
ATOM 531 O O . ARG A 1 71 ? 13.102 3.656 -33.120 1.00 95.50 71 ARG A O 1
ATOM 538 N N . ILE A 1 72 ? 11.275 4.844 -32.620 1.00 96.00 72 ILE A N 1
ATOM 539 C CA . ILE A 1 72 ? 12.025 6.077 -32.315 1.00 96.00 72 ILE A CA 1
ATOM 540 C C . ILE A 1 72 ? 13.001 5.889 -31.140 1.00 96.00 72 ILE A C 1
ATOM 542 O O . ILE A 1 72 ? 13.989 6.612 -31.034 1.00 96.00 72 ILE A O 1
ATOM 546 N N . PHE A 1 73 ? 12.752 4.897 -30.279 1.00 95.00 73 PHE A N 1
ATOM 547 C CA . PHE A 1 73 ? 13.582 4.582 -29.124 1.00 95.00 73 PHE A CA 1
ATOM 548 C C . PHE A 1 73 ? 14.584 3.447 -29.379 1.00 95.00 73 PHE A C 1
ATOM 550 O O . PHE A 1 73 ? 15.307 3.081 -28.455 1.00 95.00 73 PHE A O 1
ATOM 557 N N . ASP A 1 74 ? 14.694 2.904 -30.596 1.00 94.50 74 ASP A N 1
ATOM 558 C CA . ASP A 1 74 ? 15.585 1.768 -30.900 1.00 94.50 74 ASP A CA 1
ATOM 559 C C . ASP A 1 74 ? 17.070 2.074 -30.649 1.00 94.50 74 ASP A C 1
ATOM 561 O O . ASP A 1 74 ? 17.836 1.183 -30.290 1.00 94.50 74 ASP A O 1
ATOM 565 N N . GLY A 1 75 ? 17.477 3.341 -30.771 1.00 95.69 75 GLY A N 1
ATOM 566 C CA . GLY A 1 75 ? 18.840 3.787 -30.464 1.00 95.69 75 GLY A CA 1
ATOM 567 C C . GLY A 1 75 ? 19.150 3.926 -28.967 1.00 95.69 75 GLY A C 1
ATOM 568 O O . GLY A 1 75 ? 20.293 4.208 -28.607 1.00 95.69 75 GLY A O 1
ATOM 569 N N . LEU A 1 76 ? 18.159 3.765 -28.083 1.00 96.25 76 LEU A N 1
ATOM 570 C CA . LEU A 1 76 ? 18.341 3.885 -26.638 1.00 96.25 76 LEU A CA 1
ATOM 571 C C . LEU A 1 76 ? 18.754 2.550 -26.015 1.00 96.25 76 LEU A C 1
ATOM 573 O O . LEU A 1 76 ? 18.159 1.502 -26.265 1.00 96.25 76 LEU A O 1
ATOM 577 N N . SER A 1 77 ? 19.728 2.605 -25.108 1.00 96.56 77 SER A N 1
ATOM 578 C CA . SER A 1 77 ? 20.064 1.473 -24.241 1.00 96.56 77 SER A CA 1
ATOM 579 C C . SER A 1 77 ? 18.905 1.115 -23.305 1.00 96.56 77 SER A C 1
ATOM 581 O O . SER A 1 77 ? 18.057 1.953 -22.992 1.00 96.56 77 SER A O 1
ATOM 583 N N . ALA A 1 78 ? 18.910 -0.109 -22.767 1.00 93.62 78 ALA A N 1
ATOM 584 C CA . ALA A 1 78 ? 17.885 -0.559 -21.822 1.00 93.62 78 ALA A CA 1
ATOM 585 C C . ALA A 1 78 ? 17.702 0.409 -20.638 1.00 93.62 78 ALA A C 1
ATOM 587 O O . ALA A 1 78 ? 16.575 0.767 -20.317 1.00 93.62 78 ALA A O 1
ATOM 588 N N . LYS A 1 79 ? 18.805 0.918 -20.072 1.00 95.19 79 LYS A N 1
ATOM 589 C CA . LYS A 1 79 ? 18.780 1.879 -18.960 1.00 95.19 79 LYS A CA 1
ATOM 590 C C . LYS A 1 79 ? 18.175 3.230 -19.356 1.00 95.19 79 LYS A C 1
ATOM 592 O O . LYS A 1 79 ? 17.538 3.881 -18.536 1.00 95.19 79 LYS A O 1
ATOM 597 N N . GLN A 1 80 ? 18.382 3.675 -20.595 1.00 95.75 80 GLN A N 1
ATOM 598 C CA . GLN A 1 80 ? 17.755 4.900 -21.101 1.00 95.75 80 GLN A CA 1
ATOM 599 C C . GLN A 1 80 ? 16.255 4.696 -21.328 1.00 95.75 80 GLN A C 1
ATOM 601 O O . GLN A 1 80 ? 15.471 5.570 -20.975 1.00 95.75 80 GLN A O 1
ATOM 606 N N . LYS A 1 81 ? 15.843 3.529 -21.835 1.00 95.00 81 LYS A N 1
ATOM 607 C CA . LYS A 1 81 ? 14.422 3.177 -21.963 1.00 95.00 81 LYS A CA 1
ATOM 608 C C . LYS A 1 81 ? 13.729 3.056 -20.605 1.00 95.00 81 LYS A C 1
ATOM 610 O O . LYS A 1 81 ? 12.599 3.517 -20.472 1.00 95.00 81 LYS A O 1
ATOM 615 N N . ASP A 1 82 ? 14.414 2.531 -19.587 1.00 93.81 82 ASP A N 1
ATOM 616 C CA . ASP A 1 82 ? 13.915 2.537 -18.204 1.00 93.81 82 ASP A CA 1
ATOM 617 C C . ASP A 1 82 ? 13.659 3.962 -17.711 1.00 93.81 82 ASP A C 1
ATOM 619 O O . ASP A 1 82 ? 12.591 4.240 -17.182 1.00 93.81 82 ASP A O 1
ATOM 623 N N . ARG A 1 83 ? 14.574 4.902 -17.978 1.00 94.06 83 ARG A N 1
ATOM 624 C CA . ARG A 1 83 ? 14.387 6.316 -17.612 1.00 94.06 83 ARG A CA 1
ATOM 625 C C . ARG A 1 83 ? 13.205 6.974 -18.313 1.00 94.06 83 ARG A C 1
ATOM 627 O O . ARG A 1 83 ? 12.487 7.742 -17.684 1.00 94.06 83 ARG A O 1
ATOM 634 N N . VAL A 1 84 ? 12.994 6.675 -19.593 1.00 93.44 84 VAL A N 1
ATOM 635 C CA . VAL A 1 84 ? 11.814 7.161 -20.327 1.00 93.44 84 VAL A CA 1
ATOM 636 C C . VAL A 1 84 ? 10.536 6.569 -19.730 1.00 93.44 84 VAL A C 1
ATOM 638 O O . VAL A 1 84 ? 9.569 7.293 -19.513 1.00 93.44 84 VAL A O 1
ATOM 641 N N . THR A 1 85 ? 10.555 5.276 -19.400 1.00 92.31 85 THR A N 1
ATOM 642 C CA . THR A 1 85 ? 9.429 4.577 -18.765 1.00 92.31 85 THR A CA 1
ATOM 643 C C . THR A 1 85 ? 9.101 5.183 -17.394 1.00 92.31 85 THR A C 1
ATOM 645 O O . THR A 1 85 ? 7.939 5.448 -17.116 1.00 92.31 85 THR A O 1
ATOM 648 N N . GLU A 1 86 ? 10.115 5.465 -16.567 1.00 89.12 86 GLU A N 1
ATOM 649 C CA . GLU A 1 86 ? 9.977 6.115 -15.251 1.00 89.12 86 GLU A CA 1
ATOM 650 C C . GLU A 1 86 ? 9.429 7.548 -15.336 1.00 89.12 86 GLU A C 1
ATOM 652 O O . GLU A 1 86 ? 8.739 7.993 -14.423 1.00 89.12 86 GLU A O 1
ATOM 657 N N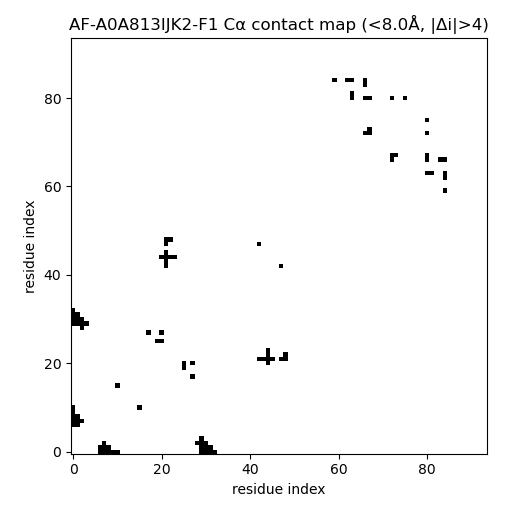 . ALA A 1 87 ? 9.747 8.281 -16.406 1.00 90.69 87 ALA A N 1
ATOM 658 C CA . ALA A 1 87 ? 9.295 9.658 -16.611 1.00 90.69 87 ALA A CA 1
ATOM 659 C C . ALA A 1 87 ? 7.899 9.759 -17.253 1.00 90.69 87 ALA A C 1
ATOM 661 O O . ALA A 1 87 ? 7.344 10.854 -17.348 1.00 90.69 87 ALA A O 1
ATOM 662 N N . SER A 1 88 ? 7.347 8.640 -17.722 1.00 87.50 88 SER A N 1
ATOM 663 C CA . SER A 1 88 ? 6.049 8.594 -18.391 1.00 87.50 88 SER A CA 1
ATOM 664 C C . SER A 1 88 ? 4.913 8.460 -17.378 1.00 87.50 88 SER A C 1
ATOM 666 O O . SER A 1 88 ? 5.061 7.820 -16.338 1.00 87.50 88 SER A O 1
ATOM 668 N N . PHE A 1 89 ? 3.750 9.022 -17.699 1.00 86.12 89 PHE A N 1
ATOM 669 C CA . PHE A 1 89 ? 2.520 8.821 -16.937 1.00 86.12 89 PHE A CA 1
ATOM 670 C C . PHE A 1 89 ? 1.455 8.173 -17.822 1.00 86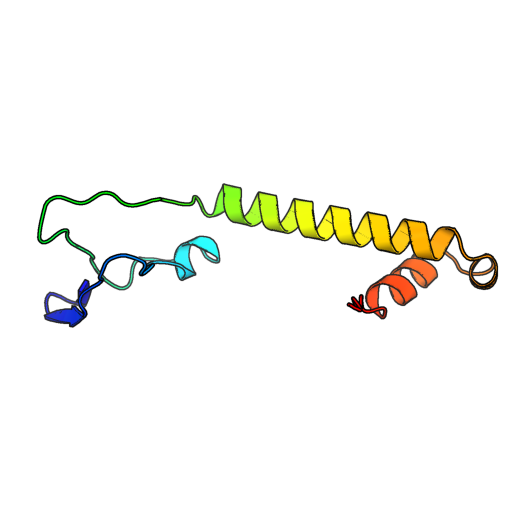.12 89 PHE A C 1
ATOM 672 O O . PHE A 1 89 ? 1.467 8.323 -19.042 1.00 86.12 89 PHE A O 1
ATOM 679 N N . THR A 1 90 ? 0.552 7.418 -17.200 1.00 84.31 90 THR A N 1
ATOM 680 C CA . THR A 1 90 ? -0.601 6.822 -17.882 1.00 84.31 90 THR A CA 1
ATOM 681 C C . THR A 1 90 ? -1.796 7.751 -17.730 1.00 84.31 90 THR A C 1
ATOM 683 O O . THR A 1 90 ? -2.118 8.156 -16.614 1.00 84.31 90 THR A O 1
ATOM 686 N N . GLU A 1 91 ? -2.462 8.056 -18.838 1.00 89.19 91 GLU A N 1
ATOM 687 C CA . GLU A 1 91 ? -3.713 8.810 -18.870 1.00 89.19 91 GLU A CA 1
ATOM 688 C C . GLU A 1 91 ? -4.800 7.935 -19.501 1.00 89.19 91 GLU A C 1
ATOM 690 O O . GLU A 1 91 ? -4.535 7.171 -20.429 1.00 89.19 91 GLU A O 1
ATOM 695 N N . THR A 1 92 ? -6.011 7.980 -18.949 1.00 89.00 92 THR A N 1
ATOM 696 C CA . THR A 1 92 ? -7.169 7.220 -19.436 1.00 89.00 92 THR A CA 1
ATOM 697 C C . THR A 1 92 ? -8.248 8.210 -19.839 1.00 89.00 92 THR A C 1
ATOM 699 O O . THR A 1 92 ? -8.541 9.131 -19.080 1.00 89.00 92 THR A O 1
ATOM 702 N N . PHE A 1 93 ? -8.824 8.011 -21.021 1.00 90.19 93 PHE A N 1
ATOM 703 C CA . PHE A 1 93 ? -9.887 8.848 -21.570 1.00 90.19 93 PHE A CA 1
ATOM 704 C C . PHE A 1 93 ? -11.182 8.033 -21.658 1.00 90.19 93 PHE A C 1
ATOM 706 O O . PHE A 1 93 ? -11.122 6.830 -21.927 1.00 90.19 93 PHE A O 1
ATOM 713 N N . GLU A 1 94 ? -12.315 8.690 -21.406 1.00 74.50 94 GLU A N 1
ATOM 714 C CA . GLU A 1 94 ? -13.671 8.135 -21.561 1.00 74.50 94 GLU A CA 1
ATOM 715 C C . GLU A 1 94 ? -14.202 8.293 -22.991 1.00 74.50 94 GLU A C 1
ATOM 717 O O . GLU A 1 94 ? -13.901 9.330 -23.630 1.00 74.50 94 GLU A O 1
#

Mean predicted aligned error: 5.55 Å

Solvent-accessible surface area (backbone atoms only — not comparable to full-atom values): 6209 Å² total; per-residue (Å²): 56,26,45,98,87,41,79,78,52,81,85,56,90,97,62,86,80,69,67,63,51,47,79,39,101,62,84,82,81,58,50,78,71,81,92,60,96,79,87,81,89,84,83,56,29,70,60,51,50,49,53,51,52,52,50,52,51,50,51,52,52,52,49,43,52,54,56,72,70,39,72,92,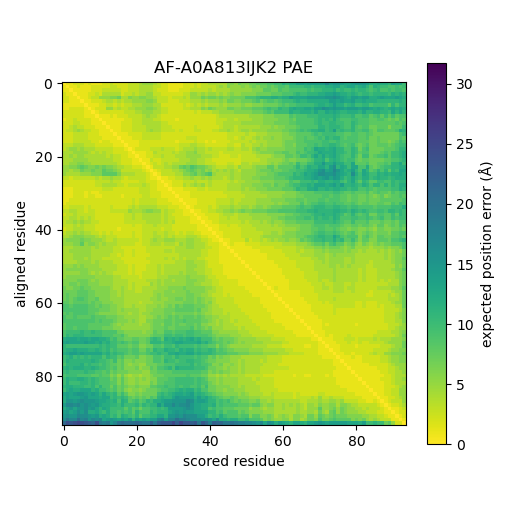48,67,88,50,52,72,72,54,48,48,52,53,48,72,73,54,81,90,85,87,84,135

Sequence (94 aa):
VSVNGKVCNTVHEGQAFGGLALLYNCPRTATVRATQLCGVWGANGATFHKVLQENAGKHQAENRKFIDSIRIFDGLSAKQKDRVTEASFTETFE

Foldseek 3Di:
DDAPNHDDDDDDPPDDDDVVVLVDVDDDRGDDDDPDDDDDDDDHSVVSVVVVVVVVVVLLVVLLVVLVVDPVCVPPDSVVSSVVSVVDDDDDDD

Secondary structure (DSSP, 8-state):
-EETTEE-----TT----THHHHS----SSB---SSS-------HHHHHHHHHHHHHHHHHHHHHHHHH-GGGTTS-HHHHHHHHHH-------

Radius of gyration: 21.9 Å; Cα contacts (8 Å, |Δi|>4): 50; chains: 1; bounding box: 42×20×62 Å

InterPro domains:
  IPR000595 Cyclic nucleotide-binding domain [PF00027] (4-55)
  IPR000595 Cyclic nucleotide-binding domain [PS50042] (1-69)
  IPR000595 Cyclic nucleotide-binding domain [cd00038] (6-55)
  IPR014710 RmlC-like jelly roll fold [G3DSA:2.60.120.10] (1-70)
  IPR018490 Cyclic nucleotide-binding domain superfamily [SSF51206] (2-56)
  IPR050503 cAMP-dependent protein kinase regulatory subunit-like [PTHR11635] (9-94)

Organism: Polarella glacialis (NCBI:txid89957)